Protein AF-A0A836WLI1-F1 (afdb_monomer_lite)

Foldseek 3Di:
DPPPVVVVVVVVVVVVPVPPPVVVVVVVVVCVVVCVVPDDPDDPDDDDDPDDDPDPPDPPDDDADPPVDAEPVVDDAQVNQLCCVPPPPPHDQCPPPPSRGPCPHHVPD

Structure (mmCIF, N/CA/C/O backbone):
data_AF-A0A836WLI1-F1
#
_entry.id   AF-A0A836WLI1-F1
#
loop_
_atom_site.group_PDB
_atom_site.id
_atom_site.type_symbol
_atom_site.label_atom_id
_atom_site.label_alt_id
_atom_site.label_comp_id
_atom_site.label_asym_id
_atom_site.label_entity_id
_atom_site.label_seq_id
_atom_site.pdbx_PDB_ins_code
_atom_site.Cartn_x
_atom_site.Cartn_y
_atom_site.Cartn_z
_atom_site.occupancy
_atom_site.B_iso_or_equiv
_atom_site.auth_seq_id
_atom_site.auth_comp_id
_atom_site.auth_asym_id
_atom_site.auth_atom_id
_atom_site.pdbx_PDB_model_num
ATOM 1 N N . MET A 1 1 ? -62.833 38.813 -0.505 1.00 57.09 1 MET A N 1
ATOM 2 C CA . MET A 1 1 ? -62.942 37.336 -0.461 1.00 57.09 1 MET A CA 1
ATOM 3 C C . MET A 1 1 ? -61.556 36.665 -0.525 1.00 57.09 1 MET A C 1
ATOM 5 O O . MET A 1 1 ? -61.346 35.809 -1.362 1.00 57.09 1 MET A O 1
ATOM 9 N N . PHE A 1 2 ? -60.601 37.045 0.344 1.00 57.25 2 PHE A N 1
ATOM 10 C CA . PHE A 1 2 ? -59.260 36.413 0.433 1.00 57.25 2 PHE A CA 1
ATOM 11 C C . PHE A 1 2 ? -58.725 36.276 1.878 1.00 57.25 2 PHE A C 1
ATOM 13 O O . PHE A 1 2 ? -57.622 35.784 2.086 1.00 57.25 2 PHE A O 1
ATOM 20 N N . LEU A 1 3 ? -59.521 36.637 2.894 1.00 55.31 3 LEU A N 1
ATOM 21 C CA . LEU A 1 3 ? -59.133 36.497 4.302 1.00 55.31 3 LEU A CA 1
ATOM 22 C C . LEU A 1 3 ? -59.212 35.071 4.910 1.00 55.31 3 LEU A C 1
ATOM 24 O O . LEU A 1 3 ? -58.514 34.862 5.902 1.00 55.31 3 LEU A O 1
ATOM 28 N N . PRO A 1 4 ? -59.968 34.067 4.399 1.00 60.47 4 PRO A N 1
ATOM 29 C CA . PRO A 1 4 ? -60.052 32.787 5.111 1.00 60.47 4 PRO A CA 1
ATOM 30 C C . PRO A 1 4 ? -58.803 31.910 4.931 1.00 60.47 4 PRO A C 1
ATOM 32 O O . PRO A 1 4 ? -58.489 31.115 5.809 1.00 60.47 4 PRO A O 1
ATOM 35 N N . LEU A 1 5 ? -58.039 32.070 3.844 1.00 61.47 5 LEU A N 1
ATOM 36 C CA . LEU A 1 5 ? -56.909 31.177 3.553 1.00 61.47 5 LEU A CA 1
ATOM 37 C C . LEU A 1 5 ? -55.723 31.383 4.508 1.00 61.47 5 LEU A C 1
ATOM 39 O O . LEU A 1 5 ? -55.121 30.409 4.950 1.00 61.47 5 LEU A O 1
ATOM 43 N N . VAL A 1 6 ? -55.422 32.627 4.896 1.00 63.66 6 VAL A N 1
ATOM 44 C CA . VAL A 1 6 ? -54.302 32.919 5.812 1.00 63.66 6 VAL A CA 1
ATOM 45 C C . VAL A 1 6 ? -54.610 32.436 7.237 1.00 63.66 6 VAL A C 1
ATOM 47 O O . VAL A 1 6 ? -53.725 31.923 7.919 1.00 63.66 6 VAL A O 1
ATOM 50 N N . SER A 1 7 ? -55.878 32.512 7.663 1.00 65.56 7 SER A N 1
ATOM 51 C CA . SER A 1 7 ? -56.319 32.030 8.979 1.00 65.56 7 SER A CA 1
ATOM 52 C C . SER A 1 7 ? -56.213 30.503 9.104 1.00 65.56 7 SER A C 1
ATOM 54 O O . SER A 1 7 ? -55.708 30.000 10.108 1.00 65.56 7 SER A O 1
ATOM 56 N N . PHE A 1 8 ? -56.575 29.759 8.051 1.00 69.00 8 PHE A N 1
ATOM 57 C CA . PHE A 1 8 ? -56.420 28.300 8.018 1.00 69.00 8 PHE A CA 1
ATOM 58 C C . PHE A 1 8 ? -54.950 27.851 8.042 1.00 69.00 8 PHE A C 1
ATOM 60 O O . PHE A 1 8 ? -54.627 26.875 8.720 1.00 69.00 8 PHE A O 1
ATOM 67 N N . ILE A 1 9 ? -54.046 28.575 7.369 1.00 70.12 9 ILE A N 1
ATOM 68 C CA . ILE A 1 9 ? -52.603 28.280 7.399 1.00 70.12 9 ILE A CA 1
ATOM 69 C C . ILE A 1 9 ? -52.043 28.479 8.815 1.00 70.12 9 ILE A C 1
ATOM 71 O O . ILE A 1 9 ? -51.338 27.604 9.319 1.00 70.12 9 ILE A O 1
ATOM 75 N N . PHE A 1 10 ? -52.402 29.573 9.495 1.00 66.19 10 PHE A N 1
ATOM 76 C CA . PHE A 1 10 ? -51.961 29.821 10.873 1.00 66.19 10 PHE A CA 1
ATOM 77 C C . PHE A 1 10 ? -52.489 28.771 11.863 1.00 66.19 10 PHE A C 1
ATOM 79 O O . PHE A 1 10 ? -51.726 28.298 12.706 1.00 66.19 10 PHE A O 1
ATOM 86 N N . LEU A 1 11 ? -53.745 28.332 11.722 1.00 65.94 11 LEU A N 1
ATOM 87 C CA . LEU A 1 11 ? -54.318 27.240 12.521 1.00 65.94 11 LEU A CA 1
ATOM 88 C C . LEU A 1 11 ? -53.553 25.920 12.333 1.00 65.94 11 LEU A C 1
ATOM 90 O O . LEU A 1 11 ? -53.250 25.238 13.311 1.00 65.94 11 LEU A O 1
ATOM 94 N N . PHE A 1 12 ? -53.169 25.584 11.099 1.00 63.09 12 PHE A N 1
ATOM 95 C CA . PHE A 1 12 ? -52.421 24.356 10.807 1.00 63.09 12 PHE A CA 1
ATOM 96 C C . PHE A 1 12 ? -50.969 24.397 11.308 1.00 63.09 12 PHE A C 1
ATOM 98 O O . PHE A 1 12 ? -50.458 23.397 11.824 1.00 63.09 12 PHE A O 1
ATOM 105 N N . VAL A 1 13 ? -50.302 25.549 11.183 1.00 61.19 13 VAL A N 1
ATOM 106 C CA . VAL A 1 13 ? -48.917 25.750 11.644 1.00 61.19 13 VAL A CA 1
ATOM 107 C C . VAL A 1 13 ? -48.841 25.726 13.173 1.00 61.19 13 VAL A C 1
ATOM 109 O O . VAL A 1 13 ? -47.946 25.090 13.738 1.00 61.19 13 VAL A O 1
ATOM 112 N N . HIS A 1 14 ? -49.810 26.333 13.864 1.00 58.03 14 HIS A N 1
ATOM 113 C CA . HIS A 1 14 ? -49.836 26.329 15.326 1.00 58.03 14 HIS A CA 1
ATOM 114 C C . HIS A 1 14 ? -50.202 24.945 15.899 1.00 58.03 14 HIS A C 1
ATOM 116 O O . HIS A 1 14 ? -49.589 24.497 16.869 1.00 58.03 14 HIS A O 1
ATOM 122 N N . TRP A 1 15 ? -51.113 24.198 15.259 1.00 55.06 15 TRP A N 1
ATOM 123 C CA . TRP A 1 15 ? -51.517 22.852 15.702 1.00 55.06 15 TRP A CA 1
ATOM 124 C C . TRP A 1 15 ? -50.374 21.821 15.630 1.00 55.06 15 TRP A C 1
ATOM 126 O O . TRP A 1 15 ? -50.227 20.975 16.512 1.00 55.06 15 TRP A O 1
ATOM 136 N N . LYS A 1 16 ? -49.499 21.899 14.617 1.00 50.19 16 LYS A N 1
ATOM 137 C CA . LYS A 1 16 ? -48.325 21.006 14.470 1.00 50.19 16 LYS A CA 1
ATOM 138 C C . LYS A 1 16 ? -47.199 21.282 15.483 1.00 50.19 16 LYS A C 1
ATOM 140 O O . LYS A 1 16 ? -46.290 20.453 15.599 1.00 50.19 16 LYS A O 1
ATOM 145 N N . THR A 1 17 ? -47.269 22.393 16.218 1.00 55.84 17 THR A N 1
ATOM 146 C CA . THR A 1 17 ? -46.215 22.873 17.132 1.00 55.84 17 THR A CA 1
ATOM 147 C C . THR A 1 17 ? -46.525 22.587 18.611 1.00 55.84 17 THR A C 1
ATOM 149 O O . THR A 1 17 ? -45.645 22.712 19.454 1.00 55.84 17 THR A O 1
ATOM 152 N N . ALA A 1 18 ? -47.724 22.095 18.947 1.00 53.50 18 ALA A N 1
ATOM 153 C CA . ALA A 1 18 ? -48.106 21.788 20.333 1.00 53.50 18 ALA A CA 1
ATOM 154 C C . ALA A 1 18 ? -47.717 20.372 20.819 1.00 53.50 18 ALA A C 1
ATOM 156 O O . ALA A 1 18 ? -47.646 20.139 22.020 1.00 53.50 18 ALA A O 1
ATOM 157 N N . ALA A 1 19 ? -47.420 19.424 19.921 1.00 55.72 19 ALA A N 1
ATOM 158 C CA . ALA A 1 19 ? -47.137 18.027 20.299 1.00 55.72 19 ALA A CA 1
ATOM 159 C C . ALA A 1 19 ? -45.637 17.674 20.421 1.00 55.72 19 ALA A C 1
ATOM 161 O O . ALA A 1 19 ? -45.289 16.610 20.923 1.00 55.72 19 ALA A O 1
ATOM 162 N N . LYS A 1 20 ? -44.732 18.543 19.955 1.00 57.62 20 LYS A N 1
ATOM 163 C CA . LYS A 1 20 ? -43.279 18.284 19.912 1.00 57.62 20 LYS A CA 1
ATOM 164 C C . LYS A 1 20 ? -42.419 18.943 21.005 1.00 57.62 20 LYS A C 1
ATOM 166 O O . LYS A 1 20 ? -41.321 18.430 21.209 1.00 57.62 20 LYS A O 1
ATOM 171 N N . PRO A 1 21 ? -42.833 19.997 21.743 1.00 57.28 21 PRO A N 1
ATOM 172 C CA . PRO A 1 21 ? -41.953 20.568 22.761 1.00 57.28 21 PRO A CA 1
ATOM 173 C C . PRO A 1 21 ? -41.867 19.673 24.004 1.00 57.28 21 PRO A C 1
ATOM 175 O O . PRO A 1 21 ? -40.813 19.618 24.620 1.00 57.28 21 PRO A O 1
ATOM 178 N N . PHE A 1 22 ? -42.919 18.906 24.319 1.00 61.72 22 PHE A N 1
ATOM 179 C CA . PHE A 1 22 ? -42.932 17.996 25.472 1.00 61.72 22 PHE A CA 1
ATOM 180 C C . PHE A 1 22 ? -42.045 16.758 25.292 1.00 61.72 22 PHE A C 1
ATOM 182 O O . PHE A 1 22 ? -41.462 16.269 26.253 1.00 61.72 22 PHE A O 1
ATOM 189 N N . LEU A 1 23 ? -41.916 16.251 24.062 1.00 60.78 23 LEU A N 1
ATOM 190 C CA . LEU A 1 23 ? -41.077 15.086 23.777 1.00 60.78 23 LEU A CA 1
ATOM 191 C C . LEU A 1 23 ? -39.587 15.453 23.786 1.00 60.78 23 LEU A C 1
ATOM 193 O O . LEU A 1 23 ? -38.774 14.684 24.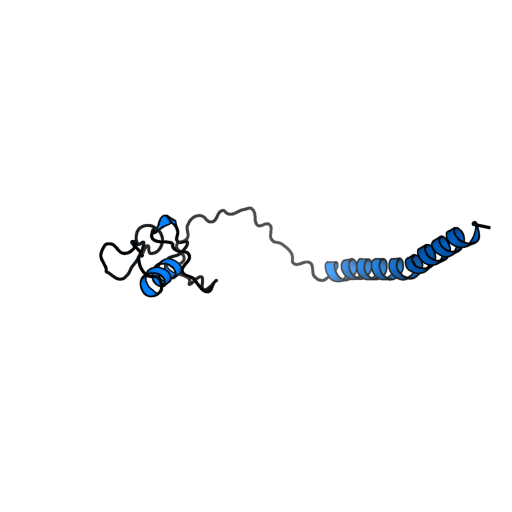288 1.00 60.78 23 LEU A O 1
ATOM 197 N N . ILE A 1 24 ? -39.238 16.647 23.295 1.00 67.25 24 ILE A N 1
ATOM 198 C CA . ILE A 1 24 ? -37.862 17.162 23.321 1.00 67.25 24 ILE A CA 1
ATOM 199 C C . ILE A 1 24 ? -37.432 17.486 24.760 1.00 67.25 24 ILE A C 1
ATOM 201 O O . ILE A 1 24 ? -36.301 17.178 25.132 1.00 67.25 24 ILE A O 1
ATOM 205 N N . THR A 1 25 ? -38.319 18.039 25.597 1.00 68.44 25 THR A N 1
ATOM 206 C CA . THR A 1 25 ? -38.009 18.276 27.017 1.00 68.44 25 THR A CA 1
ATOM 207 C C . THR A 1 25 ? -37.889 16.976 27.812 1.00 68.44 25 THR A C 1
ATOM 209 O O . THR A 1 25 ? -36.957 16.854 28.603 1.00 68.44 25 THR A O 1
ATOM 212 N N . LEU A 1 26 ? -38.741 15.972 27.569 1.00 72.81 26 LEU A N 1
ATOM 213 C CA . LEU A 1 26 ? -38.618 14.646 28.198 1.00 72.81 26 LEU A CA 1
ATOM 214 C C . LEU A 1 26 ? -37.338 13.909 27.781 1.00 72.81 26 LEU A C 1
ATOM 216 O O . LEU A 1 26 ? -36.652 13.367 28.644 1.00 72.81 26 LEU A O 1
ATOM 220 N N . LEU A 1 27 ? -36.978 13.927 26.491 1.00 77.12 27 LEU A N 1
ATOM 221 C CA . LEU A 1 27 ? -35.709 13.368 26.005 1.00 77.12 27 LEU A CA 1
ATOM 222 C C . LEU A 1 27 ? -34.504 14.100 26.603 1.00 77.12 27 LEU A C 1
ATOM 224 O O . LEU A 1 27 ? -33.566 13.449 27.049 1.00 77.12 27 LEU A O 1
ATOM 228 N N . GLY A 1 28 ? -34.536 15.433 26.664 1.00 73.69 28 GLY A N 1
ATOM 229 C CA . GLY A 1 28 ? -33.470 16.229 27.275 1.00 73.69 28 GLY A CA 1
ATOM 230 C C . GLY A 1 28 ? -33.271 15.917 28.761 1.00 73.69 28 GLY A C 1
ATOM 231 O O . GLY A 1 28 ? -32.143 15.689 29.192 1.00 73.69 28 GLY A O 1
ATOM 232 N N . ILE A 1 29 ? -34.357 15.834 29.539 1.00 78.06 29 ILE A N 1
ATOM 233 C CA . ILE A 1 29 ? -34.299 15.466 30.964 1.00 78.06 29 ILE A CA 1
ATOM 234 C C . ILE A 1 29 ? -33.799 14.026 31.129 1.00 78.06 29 ILE A C 1
ATOM 236 O O . ILE A 1 29 ? -32.944 13.783 31.977 1.00 78.06 29 ILE A O 1
ATOM 240 N N . ALA A 1 30 ? -34.259 13.085 30.296 1.00 73.12 30 ALA A N 1
ATOM 241 C CA . ALA A 1 30 ? -33.786 11.702 30.321 1.00 73.12 30 ALA A CA 1
ATOM 242 C C . ALA A 1 30 ? -32.283 11.596 30.011 1.00 73.12 30 ALA A C 1
ATOM 244 O O . ALA A 1 30 ? -31.580 10.887 30.722 1.00 73.12 30 ALA A O 1
ATOM 245 N N . ILE A 1 31 ? -31.763 12.333 29.021 1.00 75.94 31 ILE A N 1
ATOM 246 C CA . ILE A 1 31 ? -30.325 12.367 28.688 1.00 75.94 31 ILE A CA 1
ATOM 247 C C . ILE A 1 31 ? -29.498 12.929 29.852 1.00 75.94 31 ILE A C 1
ATOM 249 O O . ILE A 1 31 ? -28.445 12.378 30.165 1.00 75.94 31 ILE A O 1
ATOM 253 N N . LEU A 1 32 ? -29.970 13.983 30.527 1.00 69.19 32 LEU A N 1
ATOM 254 C CA . LEU A 1 32 ? -29.283 14.545 31.696 1.00 69.19 32 LEU A CA 1
ATOM 255 C C . LEU A 1 32 ? -29.294 13.586 32.898 1.00 69.19 32 LEU A C 1
ATOM 257 O O . LEU A 1 32 ? -28.281 13.454 33.580 1.00 69.19 32 LEU A O 1
ATOM 261 N N . PHE A 1 33 ? -30.402 12.878 33.133 1.00 68.62 33 PHE A N 1
ATOM 262 C CA . PHE A 1 33 ? -30.509 11.898 34.219 1.00 68.62 33 PHE A CA 1
ATOM 263 C C . PHE A 1 33 ? -29.688 10.624 33.950 1.00 68.62 33 PHE A C 1
ATOM 265 O O . PHE A 1 33 ? -29.029 10.115 34.853 1.00 68.62 33 PHE A O 1
ATOM 272 N N . PHE A 1 34 ? -29.688 10.117 32.712 1.00 61.53 34 PHE A N 1
ATOM 273 C CA . PHE A 1 34 ? -28.942 8.909 32.332 1.00 61.53 34 PHE A CA 1
ATOM 274 C C . PHE A 1 34 ? -27.439 9.182 32.159 1.00 61.53 34 PHE A C 1
ATOM 276 O O . PHE A 1 34 ? -26.611 8.357 32.540 1.00 61.53 34 PHE A O 1
ATOM 283 N N . GLY A 1 35 ? -27.069 10.359 31.642 1.00 58.34 35 GLY A N 1
ATOM 284 C CA . GLY A 1 35 ? -25.674 10.773 31.464 1.00 58.34 35 GLY A CA 1
ATOM 285 C C . GLY A 1 35 ? -24.917 10.980 32.780 1.00 58.34 35 GLY A C 1
ATOM 286 O O . GLY A 1 35 ? -23.708 10.773 32.819 1.00 58.34 35 GLY A O 1
ATOM 287 N N . ALA A 1 36 ? -25.617 11.309 33.872 1.00 57.28 36 ALA A N 1
ATOM 288 C CA . ALA A 1 36 ? -25.018 11.433 35.203 1.00 57.28 36 ALA A CA 1
ATOM 289 C C . ALA A 1 36 ? -24.728 10.078 35.886 1.00 57.28 36 ALA A C 1
ATOM 291 O O . ALA A 1 36 ? -23.942 10.044 36.830 1.00 57.28 36 ALA A O 1
ATOM 292 N N . LEU A 1 37 ? -25.313 8.966 35.410 1.00 59.41 37 LEU A N 1
ATOM 293 C CA . LEU A 1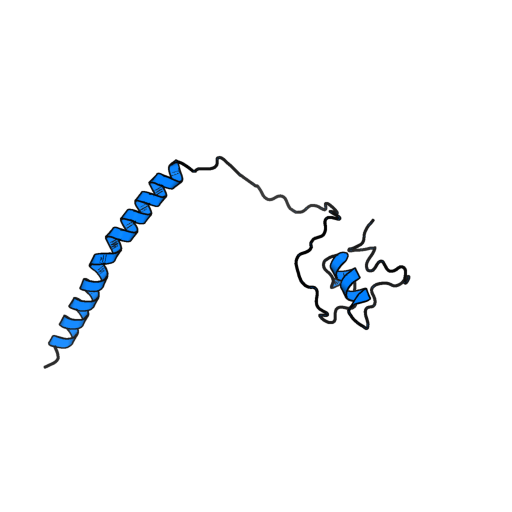 37 ? -25.030 7.614 35.923 1.00 59.41 37 LEU A CA 1
ATOM 294 C C . LEU A 1 37 ? -24.041 6.819 35.049 1.00 59.41 37 LEU A C 1
ATOM 296 O O . LEU A 1 37 ? -23.519 5.798 35.487 1.00 59.41 37 LEU A O 1
ATOM 300 N N . PHE A 1 38 ? -23.752 7.298 33.837 1.00 62.16 38 PHE A N 1
ATOM 301 C CA . PHE A 1 38 ? -22.797 6.699 32.899 1.00 62.16 38 PHE A CA 1
ATOM 302 C C . PHE A 1 38 ? -21.775 7.731 32.415 1.00 62.16 38 PHE A C 1
ATOM 304 O O . PHE A 1 38 ? -21.508 7.834 31.221 1.00 62.16 38 PHE A O 1
ATOM 311 N N . ALA A 1 39 ? -21.195 8.506 33.331 1.00 56.47 39 ALA A N 1
ATOM 312 C CA . ALA A 1 39 ? -19.982 9.254 33.031 1.00 56.47 39 ALA A CA 1
ATOM 313 C C . ALA A 1 39 ? -18.777 8.301 33.163 1.00 56.47 39 ALA A C 1
ATOM 315 O O . ALA A 1 39 ? -18.350 8.032 34.289 1.00 56.47 39 ALA A O 1
ATOM 316 N N . PRO A 1 40 ? -18.198 7.767 32.067 1.00 58.22 40 PRO A N 1
ATOM 317 C CA . PRO A 1 40 ? -16.861 7.208 32.140 1.00 58.22 40 PRO A CA 1
ATOM 318 C C . PRO A 1 40 ? -15.908 8.354 32.491 1.00 58.22 40 PRO A C 1
ATOM 320 O O . PRO A 1 40 ? -15.735 9.311 31.734 1.00 58.22 40 PRO A O 1
ATOM 323 N N . THR A 1 41 ? -15.299 8.279 33.668 1.00 59.56 41 THR A N 1
ATOM 324 C CA . THR A 1 41 ? -14.169 9.131 34.024 1.00 59.56 41 THR A CA 1
ATOM 325 C C . THR A 1 41 ? -13.025 8.884 33.047 1.00 59.56 41 THR A C 1
ATOM 327 O O . THR A 1 41 ? -12.359 7.858 33.115 1.00 59.56 41 THR A O 1
ATOM 330 N N . GLY A 1 42 ? -12.781 9.874 32.188 1.00 62.88 42 GLY A N 1
ATOM 331 C CA . GLY A 1 42 ? -11.458 10.208 31.674 1.00 62.88 42 GLY A CA 1
ATOM 332 C C . GLY A 1 42 ? -11.013 9.497 30.401 1.00 62.88 42 GLY A C 1
ATOM 333 O O . GLY A 1 42 ? -10.674 8.324 30.435 1.00 62.88 42 GLY A O 1
ATOM 334 N N . GLN A 1 43 ? -10.829 10.286 29.337 1.00 55.00 43 GLN A N 1
ATOM 335 C CA . GLN A 1 43 ? -9.609 10.257 28.526 1.00 55.00 43 GLN A CA 1
ATOM 336 C C . GLN A 1 43 ? -9.304 11.667 27.994 1.00 55.00 43 GLN A C 1
ATOM 338 O O . GLN A 1 43 ? -9.863 12.124 27.002 1.00 55.00 43 GLN A O 1
ATOM 343 N N . ASN A 1 44 ? -8.373 12.355 28.660 1.00 62.91 44 ASN A N 1
ATOM 344 C CA . ASN A 1 44 ? -7.538 13.353 28.000 1.00 62.91 44 ASN A CA 1
ATOM 345 C C . ASN A 1 44 ? -6.533 12.583 27.135 1.00 62.91 44 ASN A C 1
ATOM 347 O O . ASN A 1 44 ? -5.507 12.143 27.647 1.00 62.91 44 ASN A O 1
ATOM 351 N N . ILE A 1 45 ? -6.811 12.406 25.843 1.00 60.72 45 ILE A N 1
ATOM 352 C CA . ILE A 1 45 ? -5.759 12.038 24.890 1.00 60.72 45 ILE A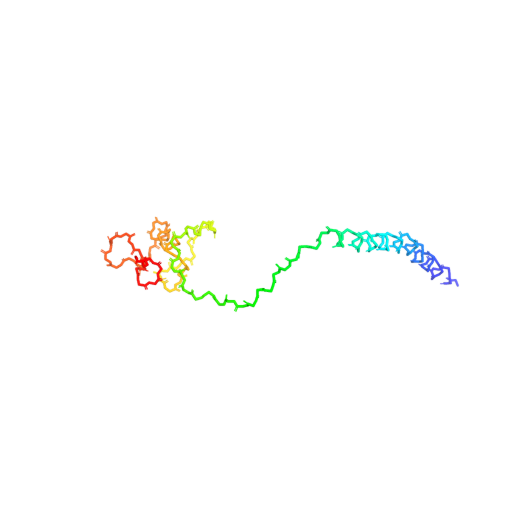 CA 1
ATOM 353 C C . ILE A 1 45 ? -5.348 13.321 24.187 1.00 60.72 45 ILE A C 1
ATOM 355 O O . ILE A 1 45 ? -5.869 13.704 23.139 1.00 60.72 45 ILE A O 1
ATOM 359 N N . ALA A 1 46 ? -4.383 13.996 24.806 1.00 58.22 46 ALA A N 1
ATOM 360 C CA . ALA A 1 46 ? -3.469 14.827 24.059 1.00 58.22 46 ALA A CA 1
ATOM 361 C C . ALA A 1 46 ? -2.900 13.970 22.921 1.00 58.22 46 ALA A C 1
ATOM 363 O O . ALA A 1 46 ? -2.281 12.936 23.152 1.00 58.22 46 ALA A O 1
ATOM 364 N N . LYS A 1 47 ? -3.187 14.399 21.693 1.00 57.22 47 LYS A N 1
ATOM 365 C CA . LYS A 1 47 ? -2.372 14.241 20.490 1.00 57.22 47 LYS A CA 1
ATOM 366 C C . LYS A 1 47 ? -1.017 13.561 20.757 1.00 57.22 47 LYS A C 1
ATOM 368 O O . LYS A 1 47 ? -0.029 14.241 21.020 1.00 57.22 47 LYS A O 1
ATOM 373 N N . LEU A 1 48 ? -0.960 12.241 20.597 1.00 46.91 48 LEU A N 1
ATOM 374 C CA . LEU A 1 48 ? 0.257 11.591 20.134 1.00 46.91 48 LEU A CA 1
ATOM 375 C C . LEU A 1 48 ? 0.056 11.268 18.659 1.00 46.91 48 LEU A C 1
ATOM 377 O O . LEU A 1 48 ? -0.694 10.382 18.263 1.00 46.91 48 LEU A O 1
ATOM 381 N N . THR A 1 49 ? 0.726 12.080 17.853 1.00 51.34 49 THR A N 1
ATOM 382 C CA . THR A 1 49 ? 1.356 11.676 16.599 1.00 51.34 49 THR A CA 1
ATOM 383 C C . THR A 1 49 ? 1.621 10.167 16.525 1.00 51.34 49 THR A C 1
ATOM 385 O O . THR A 1 49 ? 2.233 9.634 17.454 1.00 51.34 49 THR A O 1
ATOM 388 N N . PRO A 1 50 ? 1.282 9.486 15.417 1.00 47.94 50 PRO A N 1
ATOM 389 C CA . PRO A 1 50 ? 1.844 8.179 15.126 1.00 47.94 50 PRO A CA 1
ATOM 390 C C . PRO A 1 50 ? 3.324 8.373 14.774 1.00 47.94 50 PRO A C 1
ATOM 392 O O . PRO A 1 50 ? 3.706 8.514 13.614 1.00 47.94 50 PRO A O 1
ATOM 395 N N . ALA A 1 51 ? 4.164 8.437 15.802 1.00 56.78 51 ALA A N 1
ATOM 396 C CA . ALA A 1 51 ? 5.576 8.146 15.670 1.00 56.78 51 ALA A CA 1
ATOM 397 C C . ALA A 1 51 ? 5.685 6.630 15.481 1.00 56.78 51 ALA A C 1
ATOM 399 O O . ALA A 1 51 ? 5.465 5.868 16.416 1.00 56.78 51 ALA A O 1
ATOM 400 N N . THR A 1 52 ? 5.922 6.230 14.229 1.00 56.47 52 THR A N 1
ATOM 401 C CA . THR A 1 52 ? 6.638 5.012 13.820 1.00 56.47 52 THR A CA 1
ATOM 402 C C . THR A 1 52 ? 6.706 3.901 14.872 1.00 56.47 52 THR A C 1
ATOM 404 O O . THR A 1 52 ? 7.724 3.723 15.534 1.00 56.47 52 THR A O 1
ATOM 407 N N . ALA A 1 53 ? 5.646 3.102 14.949 1.00 48.34 53 ALA A N 1
ATOM 408 C CA . ALA A 1 53 ? 5.765 1.697 15.294 1.00 48.34 53 ALA A CA 1
ATOM 409 C C . ALA A 1 53 ? 5.429 0.922 14.022 1.00 48.34 53 ALA A C 1
ATOM 411 O O . ALA A 1 53 ? 4.309 0.972 13.514 1.00 48.34 53 ALA A O 1
ATOM 412 N N . HIS A 1 54 ? 6.460 0.301 13.461 1.00 54.78 54 HIS A N 1
ATOM 413 C CA . HIS A 1 54 ? 6.348 -0.746 12.466 1.00 54.78 54 HIS A CA 1
ATOM 414 C C . HIS A 1 54 ? 5.597 -1.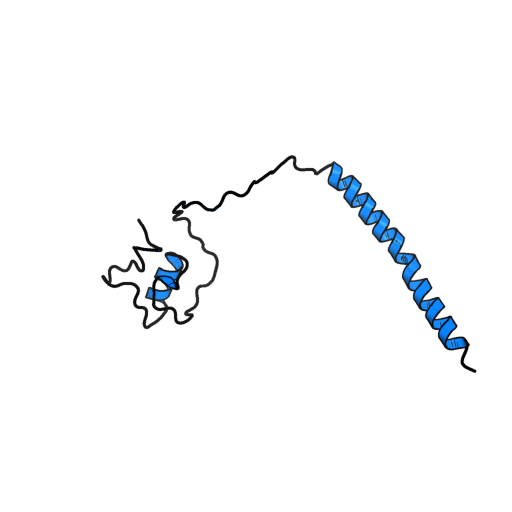907 13.121 1.00 54.78 54 HIS A C 1
ATOM 416 O O . HIS A 1 54 ? 6.181 -2.765 13.775 1.00 54.78 54 HIS A O 1
ATOM 422 N N . ASP A 1 55 ? 4.276 -1.842 13.033 1.00 44.03 55 ASP A N 1
ATOM 423 C CA . ASP A 1 55 ? 3.384 -2.899 13.449 1.00 44.03 55 ASP A CA 1
ATOM 424 C C . ASP A 1 55 ? 3.098 -3.749 12.218 1.00 44.03 55 ASP A C 1
ATOM 426 O O . ASP A 1 55 ? 2.362 -3.358 11.311 1.00 44.03 55 ASP A O 1
ATOM 430 N N . ASN A 1 56 ? 3.719 -4.923 12.187 1.00 59.28 56 ASN A N 1
ATOM 431 C CA . ASN A 1 56 ? 3.411 -5.987 11.241 1.00 59.28 56 ASN A CA 1
ATOM 432 C C . ASN A 1 56 ? 2.040 -6.632 11.551 1.00 59.28 56 ASN A C 1
ATOM 434 O O . ASN A 1 56 ? 1.777 -7.762 11.134 1.00 59.28 56 ASN A O 1
ATOM 438 N N . SER A 1 57 ? 1.145 -5.945 12.276 1.00 49.75 57 SER A N 1
ATOM 439 C CA . SER A 1 57 ? -0.241 -6.357 12.394 1.00 49.75 57 SER A CA 1
ATOM 440 C C . SER A 1 57 ? -1.007 -5.975 11.130 1.00 49.75 57 SER A C 1
ATOM 442 O O . SER A 1 57 ? -1.158 -4.831 10.699 1.00 49.75 57 SER A O 1
ATOM 444 N N . ILE A 1 58 ? -1.439 -7.047 10.493 1.00 52.41 58 ILE A N 1
ATOM 445 C CA . ILE A 1 58 ? -2.416 -7.168 9.432 1.00 52.41 58 ILE A CA 1
ATOM 446 C C . ILE A 1 58 ? -3.519 -6.092 9.578 1.00 52.41 58 ILE A C 1
ATOM 448 O O . ILE A 1 58 ? -4.561 -6.309 10.196 1.00 52.41 58 ILE A O 1
ATOM 452 N N . LYS A 1 59 ? -3.341 -4.934 8.927 1.00 46.56 59 LYS A N 1
ATOM 453 C CA . LYS A 1 59 ? -4.461 -4.083 8.508 1.00 46.56 59 LYS A CA 1
ATOM 454 C C . LYS A 1 59 ? -5.207 -4.825 7.392 1.00 46.56 59 LYS A C 1
ATOM 456 O O . LYS A 1 59 ? -5.054 -4.525 6.211 1.00 46.56 59 LYS A O 1
ATOM 461 N N . MET A 1 60 ? -6.021 -5.815 7.758 1.00 52.25 60 MET A N 1
ATOM 462 C CA . MET A 1 60 ? -7.093 -6.323 6.892 1.00 52.25 60 MET A CA 1
ATOM 463 C C . MET A 1 60 ? -8.204 -5.279 6.878 1.00 52.25 60 MET A C 1
ATOM 465 O O . MET A 1 60 ? -9.230 -5.446 7.525 1.00 52.25 60 MET A O 1
ATOM 469 N N . ASN A 1 61 ? -7.988 -4.153 6.203 1.00 54.41 61 ASN A N 1
ATOM 470 C CA . ASN A 1 61 ? -9.041 -3.158 6.072 1.00 54.41 61 ASN A CA 1
ATOM 471 C C . ASN A 1 61 ? -9.143 -2.666 4.636 1.00 54.41 61 ASN A C 1
ATOM 473 O O . ASN A 1 61 ? -8.693 -1.574 4.300 1.00 54.41 61 ASN A O 1
ATOM 477 N N . GLY A 1 62 ? -9.758 -3.507 3.809 1.00 60.28 62 GLY A N 1
ATOM 478 C CA . GLY A 1 62 ? -10.196 -3.156 2.468 1.00 60.28 62 GLY A CA 1
ATOM 479 C C . GLY A 1 62 ? -9.894 -4.259 1.471 1.00 60.28 62 GLY A C 1
ATOM 480 O O . GLY A 1 62 ? -8.771 -4.745 1.379 1.00 60.28 62 GLY A O 1
ATOM 481 N N . THR A 1 63 ? -10.902 -4.649 0.702 1.00 75.00 63 THR A N 1
ATOM 482 C CA . THR A 1 63 ? -10.707 -5.378 -0.548 1.00 75.00 63 THR A CA 1
ATOM 483 C C . THR A 1 63 ? -9.806 -4.525 -1.441 1.00 75.00 63 THR A C 1
ATOM 485 O O . THR A 1 63 ? -10.232 -3.481 -1.933 1.00 75.00 63 THR A O 1
ATOM 488 N N . PHE A 1 64 ? -8.542 -4.912 -1.599 1.00 83.44 64 PHE A N 1
ATOM 489 C CA . PHE A 1 64 ? -7.633 -4.220 -2.505 1.00 83.44 64 PHE A CA 1
ATOM 490 C C . PHE A 1 64 ? -8.112 -4.437 -3.946 1.00 83.44 64 PHE A C 1
ATOM 492 O O . PHE A 1 64 ? -8.571 -5.521 -4.306 1.00 83.44 64 PHE A O 1
ATOM 499 N N . GLN A 1 65 ? -8.044 -3.398 -4.769 1.00 88.19 65 GLN A N 1
ATOM 500 C CA . GLN A 1 65 ? -8.411 -3.449 -6.184 1.00 88.19 65 GLN A CA 1
ATOM 501 C C . GLN A 1 65 ? -7.268 -2.874 -7.003 1.00 88.19 65 GLN A C 1
ATOM 503 O O . GLN A 1 65 ? -6.543 -2.012 -6.515 1.00 88.19 65 GLN A O 1
ATOM 508 N N . CYS A 1 66 ? -7.119 -3.322 -8.247 1.00 90.94 66 CYS A N 1
ATOM 509 C CA . CYS A 1 66 ? -6.109 -2.789 -9.150 1.00 90.94 66 CYS A CA 1
ATOM 510 C C . CYS A 1 66 ? -6.489 -1.371 -9.591 1.00 90.94 66 CYS A C 1
ATOM 512 O O . CYS A 1 66 ? -7.266 -1.190 -10.522 1.00 90.94 66 CYS A O 1
ATOM 514 N N . SER A 1 67 ? -5.924 -0.356 -8.941 1.00 89.00 67 SER A N 1
ATOM 515 C CA . SER A 1 67 ? -6.124 1.057 -9.298 1.00 89.00 67 SER A CA 1
ATOM 516 C C . SER A 1 67 ? -5.061 1.586 -10.271 1.00 89.00 67 SER A C 1
ATOM 518 O O . SER A 1 67 ? -4.843 2.789 -10.342 1.00 89.00 67 SER A O 1
ATOM 520 N N . GLY A 1 68 ? -4.357 0.699 -10.984 1.00 89.38 68 GLY A N 1
ATOM 521 C CA . GLY A 1 68 ? -3.296 1.076 -11.930 1.00 89.38 68 GLY A CA 1
ATOM 522 C C . GLY A 1 68 ? -1.989 1.555 -11.287 1.00 89.38 68 GLY A C 1
ATOM 523 O O . GLY A 1 68 ? -1.134 2.090 -11.984 1.00 89.38 68 GLY A O 1
ATOM 524 N N . LYS A 1 69 ? -1.821 1.357 -9.976 1.00 90.94 69 LYS A N 1
ATOM 525 C CA . LYS A 1 69 ? -0.573 1.652 -9.263 1.00 90.94 69 LYS A CA 1
ATOM 526 C C . LYS A 1 69 ? 0.531 0.701 -9.712 1.00 90.94 69 LYS A C 1
ATOM 528 O O . LYS A 1 69 ? 0.315 -0.512 -9.785 1.00 90.94 69 LYS A O 1
ATOM 533 N N . ILE A 1 70 ? 1.718 1.239 -9.956 1.00 92.12 70 ILE A N 1
ATOM 534 C CA . ILE A 1 70 ? 2.881 0.470 -10.419 1.00 92.12 70 ILE A CA 1
ATOM 535 C C . ILE A 1 70 ? 4.119 0.667 -9.543 1.00 92.12 70 ILE A C 1
ATOM 537 O O . ILE A 1 70 ? 5.007 -0.186 -9.588 1.00 92.12 70 ILE A O 1
ATOM 541 N N . TYR A 1 71 ? 4.170 1.733 -8.735 1.00 91.31 71 TYR A N 1
ATOM 542 C CA . TYR A 1 71 ? 5.328 2.082 -7.907 1.00 91.31 71 TYR A CA 1
ATOM 543 C C . TYR A 1 71 ? 5.029 2.028 -6.410 1.00 91.31 71 TYR A C 1
ATOM 545 O O . TYR A 1 71 ? 3.921 2.306 -5.962 1.00 91.31 71 TYR A O 1
ATOM 553 N N . CYS A 1 72 ? 6.065 1.767 -5.611 1.00 90.81 72 CYS A N 1
ATOM 554 C CA . CYS A 1 72 ? 5.956 1.654 -4.156 1.00 90.81 72 CYS A CA 1
ATOM 555 C C . CYS A 1 72 ? 5.419 2.901 -3.453 1.00 90.81 72 CYS A C 1
ATOM 557 O O . CYS A 1 72 ? 4.691 2.768 -2.477 1.00 90.81 72 CYS A O 1
ATOM 559 N N . SER A 1 73 ? 5.695 4.100 -3.964 1.00 89.81 73 SER A N 1
ATOM 560 C CA . SER A 1 73 ? 5.170 5.351 -3.406 1.00 89.81 73 SER A CA 1
ATOM 561 C C . SER A 1 73 ? 3.645 5.477 -3.474 1.00 89.81 73 SER A C 1
ATOM 563 O O . SER A 1 73 ? 3.082 6.322 -2.789 1.00 89.81 73 SER A O 1
ATOM 565 N N . GLU A 1 74 ? 2.980 4.677 -4.311 1.00 89.81 74 GLU A N 1
ATOM 566 C CA . GLU A 1 74 ? 1.529 4.728 -4.519 1.00 89.81 74 GLU A CA 1
ATOM 567 C C . GLU A 1 74 ? 0.754 3.756 -3.621 1.00 89.81 74 GLU A C 1
ATOM 569 O O . GLU A 1 74 ? -0.468 3.894 -3.485 1.00 89.81 74 GLU A O 1
ATOM 574 N N . MET A 1 75 ? 1.453 2.777 -3.041 1.00 89.94 75 MET A N 1
ATOM 575 C CA . MET A 1 75 ? 0.903 1.838 -2.067 1.00 89.94 75 MET A CA 1
ATOM 576 C C . MET A 1 75 ? 0.892 2.460 -0.679 1.00 89.94 75 MET A C 1
ATOM 578 O O . MET A 1 75 ? 1.606 3.420 -0.421 1.00 89.94 75 MET A O 1
ATOM 582 N N . SER A 1 76 ? 0.082 1.902 0.214 1.00 87.75 76 SER A N 1
ATOM 583 C CA . SER A 1 76 ? -0.043 2.355 1.601 1.00 87.75 76 SER A CA 1
ATOM 584 C C . SER A 1 76 ? 0.347 1.292 2.631 1.00 87.75 76 SER A C 1
ATOM 586 O O . SER A 1 76 ? 0.391 1.571 3.829 1.00 87.75 76 SER A O 1
ATOM 588 N N . SER A 1 77 ? 0.607 0.056 2.192 1.00 89.00 77 SER A N 1
ATOM 589 C CA . SER A 1 77 ? 0.970 -1.051 3.078 1.00 89.00 77 SER A CA 1
ATOM 590 C C . SER A 1 77 ? 1.683 -2.196 2.352 1.00 89.00 77 SER A C 1
ATOM 592 O O . SER A 1 77 ? 1.567 -2.355 1.135 1.00 89.00 77 SER A O 1
ATOM 594 N N . CYS A 1 78 ? 2.382 -3.041 3.121 1.00 91.12 78 CYS A N 1
ATOM 595 C CA . CYS A 1 78 ? 3.046 -4.238 2.593 1.00 91.12 78 CYS A CA 1
ATOM 596 C C . CYS A 1 78 ? 2.027 -5.259 2.058 1.00 91.12 78 CYS A C 1
ATOM 598 O O . CYS A 1 78 ? 2.248 -5.881 1.020 1.00 91.12 78 CYS A O 1
ATOM 600 N N . ALA A 1 79 ? 0.880 -5.407 2.732 1.00 90.00 79 ALA A N 1
ATOM 601 C CA . ALA A 1 79 ? -0.195 -6.295 2.294 1.00 90.00 79 ALA A CA 1
ATOM 602 C C . ALA A 1 79 ? -0.817 -5.839 0.962 1.00 90.00 79 ALA A C 1
ATOM 604 O O . ALA A 1 79 ? -1.029 -6.669 0.079 1.00 90.00 79 ALA A O 1
ATOM 605 N N . GLU A 1 80 ? -1.041 -4.532 0.789 1.00 89.88 80 GLU A N 1
ATOM 606 C CA . GLU A 1 80 ? -1.507 -3.954 -0.478 1.00 89.88 80 GLU A CA 1
ATOM 607 C C . GLU A 1 80 ? -0.474 -4.161 -1.594 1.00 89.88 80 GLU A C 1
ATOM 609 O O . GLU A 1 80 ? -0.825 -4.636 -2.669 1.00 89.88 80 GLU A O 1
ATOM 614 N N . ALA A 1 81 ? 0.812 -3.897 -1.339 1.00 92.12 81 ALA A N 1
ATOM 615 C CA . ALA A 1 81 ? 1.871 -4.117 -2.328 1.00 92.12 81 ALA A CA 1
ATOM 616 C C . ALA A 1 81 ? 1.953 -5.590 -2.771 1.00 92.12 81 ALA A C 1
ATOM 618 O O . ALA A 1 81 ? 1.985 -5.884 -3.967 1.00 92.12 81 ALA A O 1
ATOM 619 N N . LYS A 1 82 ? 1.886 -6.534 -1.821 1.00 91.69 82 LYS A N 1
ATOM 620 C CA . LYS A 1 82 ? 1.819 -7.981 -2.101 1.00 91.69 82 LYS A CA 1
ATOM 621 C C . LYS A 1 82 ? 0.545 -8.388 -2.840 1.00 91.69 82 LYS A C 1
ATOM 623 O O . LYS A 1 82 ? 0.549 -9.370 -3.583 1.00 91.69 82 LYS A O 1
ATOM 628 N N . PHE A 1 83 ? -0.564 -7.686 -2.618 1.00 91.94 83 PHE A N 1
ATOM 629 C CA . PHE A 1 83 ? -1.780 -7.894 -3.392 1.00 91.94 83 PHE A CA 1
ATOM 630 C C . PHE A 1 83 ? -1.571 -7.452 -4.839 1.00 91.94 83 PHE A C 1
ATOM 632 O O . PHE A 1 83 ? -1.811 -8.251 -5.739 1.00 91.94 83 PHE A O 1
ATOM 639 N N . TYR A 1 84 ? -1.072 -6.237 -5.069 1.00 92.69 84 TYR A N 1
ATOM 640 C CA . TYR A 1 84 ? -0.869 -5.719 -6.419 1.00 92.69 84 TYR A CA 1
ATOM 641 C C . TYR A 1 84 ? 0.114 -6.573 -7.224 1.00 92.69 84 TYR A C 1
ATOM 643 O O . TYR A 1 84 ? -0.201 -6.912 -8.357 1.00 92.69 84 TYR A O 1
ATOM 651 N N . LEU A 1 85 ? 1.232 -7.004 -6.628 1.00 91.94 85 LEU A N 1
ATOM 652 C CA . LEU A 1 85 ? 2.211 -7.874 -7.296 1.00 91.94 85 LEU A CA 1
ATOM 653 C C . LEU A 1 85 ? 1.594 -9.188 -7.815 1.00 91.94 85 LEU A C 1
ATOM 655 O O . LEU A 1 85 ? 1.998 -9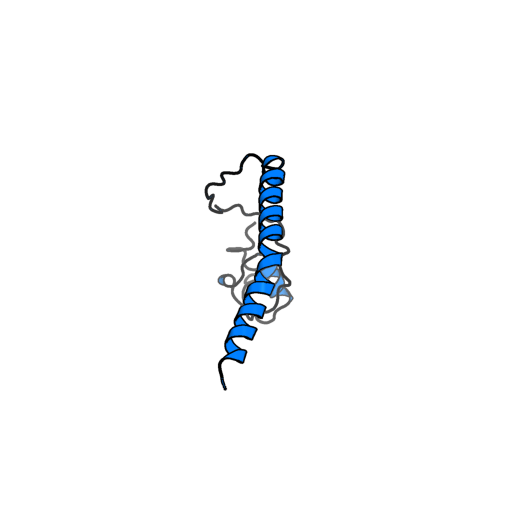.696 -8.854 1.00 91.94 85 LEU A O 1
ATOM 659 N N . ARG A 1 86 ? 0.615 -9.749 -7.090 1.00 91.12 86 ARG A N 1
ATOM 660 C CA . ARG A 1 86 ? -0.006 -11.044 -7.427 1.00 91.12 86 ARG A CA 1
ATOM 661 C C . ARG A 1 86 ? -1.288 -10.933 -8.247 1.00 91.12 86 ARG A C 1
ATOM 663 O O . ARG A 1 86 ? -1.641 -11.886 -8.929 1.00 91.12 86 ARG A O 1
ATOM 670 N N . ASN A 1 87 ? -2.009 -9.817 -8.137 1.00 91.50 87 ASN A N 1
ATOM 671 C CA . ASN A 1 87 ? -3.357 -9.669 -8.697 1.00 91.50 87 ASN A CA 1
ATOM 672 C C . ASN A 1 87 ? -3.426 -8.658 -9.846 1.00 91.50 87 ASN A C 1
ATOM 674 O O . ASN A 1 87 ? -4.397 -8.678 -10.599 1.00 91.50 87 ASN A O 1
ATOM 678 N N . CYS A 1 88 ? -2.430 -7.779 -9.995 1.00 91.75 88 CYS A N 1
ATOM 679 C CA . CYS A 1 88 ? -2.447 -6.704 -10.981 1.00 91.75 88 CYS A CA 1
ATOM 680 C C . CYS A 1 88 ? -1.281 -6.850 -11.977 1.00 91.75 88 CYS A C 1
ATOM 682 O O . CYS A 1 88 ? -0.131 -6.978 -11.558 1.00 91.75 88 CYS A O 1
ATOM 684 N N . PRO A 1 89 ? -1.531 -6.808 -13.298 1.00 89.62 89 PRO A N 1
ATOM 685 C CA . PRO A 1 89 ? -0.466 -6.855 -14.296 1.00 89.62 89 PRO A CA 1
ATOM 686 C C . PRO A 1 89 ? 0.310 -5.528 -14.365 1.00 89.62 89 PRO A C 1
ATOM 688 O O . PRO A 1 89 ? -0.245 -4.456 -14.133 1.00 89.62 89 PRO A O 1
ATOM 691 N N . GLY A 1 90 ? 1.590 -5.590 -14.748 1.00 88.31 90 GLY A N 1
ATOM 692 C CA . GLY A 1 90 ? 2.399 -4.401 -15.066 1.00 88.31 90 GLY A CA 1
ATOM 693 C C . GLY A 1 90 ? 3.023 -3.674 -13.870 1.00 88.31 90 GLY A C 1
ATOM 694 O O . GLY A 1 90 ? 3.544 -2.570 -14.025 1.00 88.31 90 GLY A O 1
ATOM 695 N N . THR A 1 91 ? 3.002 -4.276 -12.684 1.00 90.00 91 THR A N 1
ATOM 696 C CA . THR A 1 91 ? 3.582 -3.698 -11.469 1.00 90.00 91 THR A CA 1
ATOM 697 C C . THR A 1 91 ? 5.112 -3.732 -11.497 1.00 90.00 91 THR A C 1
ATOM 699 O O . THR A 1 91 ? 5.693 -4.768 -11.811 1.00 90.00 91 THR A O 1
ATOM 702 N N . LYS A 1 92 ? 5.776 -2.629 -11.125 1.00 89.94 92 LYS A N 1
ATOM 703 C CA . LYS A 1 92 ? 7.247 -2.482 -11.127 1.00 89.94 92 LYS A CA 1
ATOM 704 C C . LYS A 1 92 ? 7.783 -2.161 -9.730 1.00 89.94 92 LYS A C 1
ATOM 706 O O . LYS A 1 92 ? 8.458 -1.158 -9.514 1.00 89.94 92 LYS A O 1
ATOM 711 N N . MET A 1 93 ? 7.419 -2.998 -8.768 1.00 89.88 93 MET A N 1
ATOM 712 C CA . MET A 1 93 ? 7.696 -2.788 -7.339 1.00 89.88 93 MET A CA 1
ATOM 713 C C . MET A 1 93 ? 8.558 -3.883 -6.702 1.00 89.88 93 MET A C 1
ATOM 715 O O . MET A 1 93 ? 9.090 -3.661 -5.615 1.00 89.88 93 MET A O 1
ATOM 719 N N . ASP A 1 94 ? 8.716 -5.017 -7.383 1.00 90.19 94 ASP A N 1
ATOM 720 C CA . ASP A 1 94 ? 9.631 -6.101 -7.030 1.00 90.19 94 ASP A CA 1
ATOM 721 C C . ASP A 1 94 ? 10.744 -6.142 -8.092 1.00 90.19 94 ASP A C 1
ATOM 723 O O . ASP A 1 94 ? 10.522 -6.553 -9.230 1.00 90.19 94 ASP A O 1
ATOM 727 N N . GLY A 1 95 ? 11.902 -5.561 -7.766 1.00 87.12 95 GLY A N 1
ATOM 728 C CA . GLY A 1 95 ? 13.026 -5.425 -8.704 1.00 87.12 95 GLY A CA 1
ATOM 729 C C . GLY A 1 95 ? 13.972 -6.628 -8.694 1.00 87.12 95 GLY A C 1
ATOM 730 O O . GLY A 1 95 ? 14.632 -6.905 -9.693 1.00 87.12 95 GLY A O 1
ATOM 731 N N . ASN A 1 96 ? 14.029 -7.329 -7.564 1.00 89.00 96 ASN A N 1
ATOM 732 C CA . ASN A 1 96 ? 14.813 -8.530 -7.275 1.00 89.00 96 ASN A CA 1
ATOM 733 C C . ASN A 1 96 ? 14.041 -9.824 -7.575 1.00 89.00 96 ASN A C 1
ATOM 735 O O . ASN A 1 96 ? 14.672 -10.871 -7.695 1.00 89.00 96 ASN A O 1
ATOM 739 N N . ASN A 1 97 ? 12.722 -9.751 -7.777 1.00 87.62 97 ASN A N 1
ATOM 740 C CA . ASN A 1 97 ? 11.823 -10.891 -7.985 1.00 87.62 97 ASN A CA 1
ATOM 741 C C . ASN A 1 97 ? 11.889 -11.915 -6.844 1.00 87.62 97 ASN A C 1
ATOM 743 O O . ASN A 1 97 ? 11.812 -13.122 -7.079 1.00 87.62 97 ASN A O 1
ATOM 747 N N . ASP A 1 98 ? 12.049 -11.443 -5.608 1.00 88.88 98 ASP A N 1
ATOM 748 C CA . ASP A 1 98 ? 12.037 -12.298 -4.417 1.00 88.88 98 ASP A CA 1
ATOM 749 C C . ASP A 1 98 ? 10.629 -12.471 -3.821 1.00 88.88 98 ASP A C 1
ATOM 751 O O . ASP A 1 98 ? 10.433 -13.230 -2.868 1.00 88.88 98 ASP A O 1
ATOM 755 N N . GLY A 1 99 ? 9.624 -11.808 -4.403 1.00 88.44 99 GLY A N 1
ATOM 756 C CA . GLY A 1 99 ? 8.241 -11.841 -3.944 1.00 88.44 99 GLY A CA 1
ATOM 757 C C . GLY A 1 99 ? 7.943 -10.874 -2.796 1.00 88.44 99 GLY A C 1
ATOM 758 O O . GLY A 1 99 ? 6.829 -10.905 -2.254 1.00 88.44 99 GLY A O 1
ATOM 759 N N . ILE A 1 100 ? 8.890 -10.008 -2.419 1.00 89.81 100 ILE A N 1
ATOM 760 C CA . ILE A 1 100 ? 8.723 -8.974 -1.396 1.00 89.81 100 ILE A CA 1
ATOM 761 C C . ILE A 1 100 ? 8.750 -7.590 -2.068 1.00 89.81 100 ILE A C 1
ATOM 763 O O . ILE A 1 100 ? 9.788 -6.945 -2.181 1.00 89.81 100 ILE A O 1
ATOM 767 N N . PRO A 1 101 ? 7.588 -7.054 -2.483 1.00 92.12 101 PRO A N 1
ATOM 768 C CA . PRO A 1 101 ? 7.547 -5.729 -3.084 1.00 92.12 101 PRO A CA 1
ATOM 769 C C . PRO A 1 101 ? 7.803 -4.643 -2.032 1.00 92.12 101 PRO A C 1
ATOM 771 O O . PRO A 1 101 ? 7.328 -4.719 -0.899 1.00 92.12 101 PRO A O 1
ATOM 774 N N . CYS A 1 102 ? 8.467 -3.557 -2.428 1.00 92.81 102 CYS A N 1
ATOM 775 C CA . CYS A 1 102 ? 8.589 -2.343 -1.611 1.00 92.81 102 CYS A CA 1
ATOM 776 C C . CYS A 1 102 ? 9.279 -2.506 -0.245 1.00 92.81 102 CYS A C 1
ATOM 778 O O . CYS A 1 102 ? 8.898 -1.831 0.719 1.00 92.81 102 CYS A O 1
ATOM 780 N N . GLU A 1 103 ? 10.331 -3.324 -0.167 1.00 90.75 103 GLU A N 1
ATOM 781 C CA . GLU A 1 103 ? 11.139 -3.577 1.043 1.00 90.75 103 GLU A CA 1
ATOM 782 C C . GLU A 1 103 ? 11.603 -2.291 1.752 1.00 90.75 103 GLU A C 1
ATOM 784 O O . GLU A 1 103 ? 11.609 -2.182 2.975 1.00 90.75 103 GLU A O 1
ATOM 789 N N . LYS A 1 104 ? 11.928 -1.250 0.976 1.00 86.75 104 LYS A N 1
ATOM 790 C CA . LYS A 1 104 ? 12.434 0.030 1.502 1.00 86.75 104 LYS A CA 1
ATOM 791 C C . LYS A 1 104 ? 11.366 0.896 2.180 1.00 86.75 104 LYS A C 1
ATOM 793 O O . LYS A 1 104 ? 11.705 1.738 3.017 1.00 86.75 104 LYS A O 1
ATOM 798 N N . GLN A 1 105 ? 10.091 0.751 1.817 1.00 87.12 105 GLN A N 1
ATOM 799 C CA . GLN A 1 105 ? 9.011 1.644 2.270 1.00 87.12 105 GLN A CA 1
ATOM 800 C C . GLN A 1 105 ? 7.968 0.924 3.121 1.00 87.12 105 GLN A C 1
ATOM 802 O O . GLN A 1 105 ? 7.661 1.402 4.210 1.00 87.12 105 GLN A O 1
ATOM 807 N N . TRP A 1 106 ? 7.453 -0.210 2.643 1.00 87.56 106 TRP A N 1
ATOM 808 C CA . TRP A 1 106 ? 6.293 -0.880 3.233 1.00 87.56 106 TRP A CA 1
ATOM 809 C C . TRP A 1 106 ? 6.638 -2.226 3.859 1.00 87.56 106 TRP A C 1
ATOM 811 O O . TRP A 1 106 ? 6.222 -2.487 4.983 1.00 87.56 106 TRP A O 1
ATOM 821 N N . CYS A 1 107 ? 7.403 -3.067 3.158 1.00 88.38 107 CYS A N 1
ATOM 822 C CA . CYS A 1 107 ? 7.798 -4.397 3.627 1.00 88.38 107 CYS A CA 1
ATOM 823 C C . CYS A 1 107 ? 9.180 -4.364 4.297 1.00 88.38 107 CYS A C 1
ATOM 825 O O . CYS A 1 107 ? 10.073 -5.117 3.923 1.00 88.38 107 CYS A O 1
ATOM 827 N N . ARG A 1 108 ? 9.362 -3.454 5.263 1.00 83.00 108 ARG A N 1
ATOM 828 C CA . ARG A 1 108 ? 10.557 -3.451 6.121 1.00 83.00 108 ARG A CA 1
ATOM 829 C C . ARG A 1 108 ? 10.501 -4.685 7.034 1.00 83.00 108 ARG A C 1
ATOM 831 O O . ARG A 1 108 ? 9.404 -5.077 7.420 1.00 83.00 108 ARG A O 1
ATOM 838 N N . ASN A 1 109 ? 11.644 -5.309 7.301 1.00 62.22 109 ASN A N 1
ATOM 839 C CA . ASN A 1 109 ? 11.763 -6.494 8.157 1.00 62.22 109 ASN A CA 1
ATOM 840 C C . ASN A 1 109 ? 12.078 -6.109 9.604 1.00 62.22 109 ASN A C 1
ATOM 842 O O . ASN A 1 109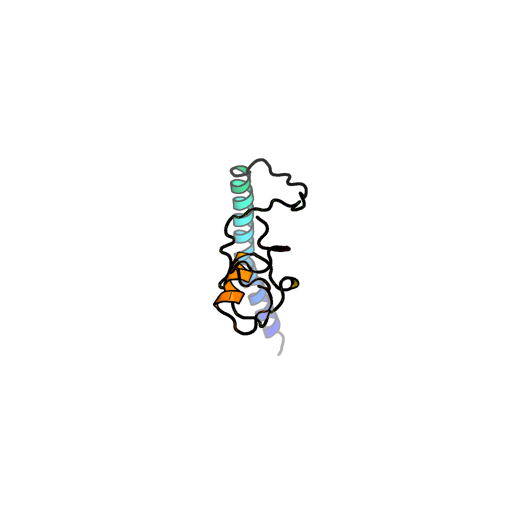 ? 12.861 -5.148 9.781 1.00 62.22 109 ASN A O 1
#

Radius of gyration: 30.05 Å; chains: 1; bounding box: 78×50×51 Å

pLDDT: mean 72.39, std 15.72, range [44.03, 92.81]

Secondary structure (DSSP, 8-state):
--SHHHHHHHHHHHHTTSSSHHHHHHHHHHHHHHHTT------------------------S-----S--SGGG-S-HHHHHHHHHHSTT----SS-SS-TTTTTT---

Sequence (109 aa):
MFLPLVSFIFLFVHWKTAAKPFLITLLGIAILFFGALFAPTGQNIAKLTPATAHDNSIKMNGTFQCSGKIYCSEMSSCAEAKFYLRNCPGTKMDGNNDGIPCEKQWCRN